Protein AF-A0A7X6K857-F1 (afdb_monomer_lite)

Sequence (48 aa):
MTEKITDEELVDLLEALKRAHGMGVCSKAVKLAQRCADVFPAIVAELQ

Secondary structure (DSSP, 8-state):
--PPPPHHHHHHHHHHHHHHHHTT-HHHHHHHHHHHHHHHHHHHHHT-

Organism: NCBI:txid2724944

pLDDT: mean 87.55, std 10.67, range [41.78, 96.06]

Radius of gyration: 11.61 Å; chains: 1; bounding box: 28×19×26 Å

Foldseek 3Di:
DPDQDDPVNLVVLVVQLVVCVVVVVVVSNVVSVVVNVVNVVVVVVVVD

Structure (mmCIF, N/CA/C/O backbone):
data_AF-A0A7X6K857-F1
#
_entry.id   AF-A0A7X6K857-F1
#
loop_
_atom_site.group_PDB
_atom_site.id
_atom_site.type_symbol
_atom_site.label_atom_id
_atom_site.label_alt_id
_atom_site.label_comp_id
_atom_site.label_asym_id
_atom_site.label_entity_id
_atom_site.label_seq_id
_atom_site.pdbx_PDB_ins_code
_atom_site.Cartn_x
_atom_site.Cartn_y
_atom_sit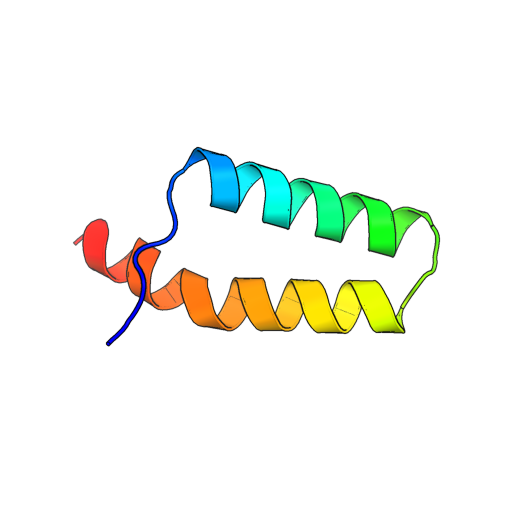e.Cartn_z
_atom_site.occupancy
_atom_site.B_iso_or_equiv
_atom_site.auth_seq_id
_atom_site.auth_comp_id
_atom_site.auth_asym_id
_atom_site.auth_atom_id
_atom_site.pdbx_PDB_model_num
ATOM 1 N N . MET A 1 1 ? -6.644 -13.555 9.175 1.00 41.78 1 MET A N 1
ATOM 2 C CA . MET A 1 1 ? -6.071 -12.498 10.029 1.00 41.78 1 MET A CA 1
ATOM 3 C C . MET A 1 1 ? -5.678 -11.377 9.093 1.00 41.78 1 MET A C 1
ATOM 5 O O . MET A 1 1 ? -4.860 -11.629 8.223 1.00 41.78 1 MET A O 1
ATOM 9 N N . THR A 1 2 ? -6.328 -10.221 9.169 1.00 55.19 2 THR A N 1
ATOM 10 C CA . THR A 1 2 ? -5.928 -9.054 8.374 1.00 55.19 2 THR A CA 1
ATOM 11 C C . THR A 1 2 ? -4.859 -8.342 9.190 1.00 55.19 2 THR A C 1
ATOM 13 O O . THR A 1 2 ? -5.163 -7.816 10.260 1.00 55.19 2 THR A O 1
ATOM 16 N N . GLU A 1 3 ? -3.601 -8.443 8.769 1.00 63.72 3 GLU A N 1
ATOM 17 C CA . GLU A 1 3 ? -2.510 -7.692 9.392 1.00 63.72 3 GLU A CA 1
ATOM 18 C C . GLU A 1 3 ? -2.814 -6.197 9.241 1.00 63.72 3 GLU A C 1
ATOM 20 O O . GLU A 1 3 ? -3.117 -5.729 8.142 1.00 63.72 3 GLU A O 1
ATOM 25 N N . LYS A 1 4 ? -2.818 -5.464 10.358 1.00 72.31 4 LYS A N 1
ATOM 26 C CA . LYS A 1 4 ? -2.975 -4.010 10.339 1.00 72.31 4 LYS A CA 1
ATOM 27 C C . LYS A 1 4 ? -1.671 -3.407 9.829 1.00 72.31 4 LYS A C 1
ATOM 29 O O . LYS A 1 4 ? -0.638 -3.625 10.453 1.00 72.31 4 LYS A O 1
ATOM 34 N N . ILE A 1 5 ? -1.736 -2.679 8.717 1.00 81.62 5 ILE A N 1
ATOM 35 C CA . ILE A 1 5 ? -0.623 -1.840 8.269 1.00 81.62 5 ILE A CA 1
ATOM 36 C C . ILE A 1 5 ? -0.474 -0.670 9.249 1.00 81.62 5 ILE A C 1
ATOM 38 O O . ILE A 1 5 ? -1.483 -0.158 9.740 1.00 81.62 5 ILE A O 1
ATOM 42 N N . THR A 1 6 ? 0.748 -0.239 9.539 1.00 86.62 6 THR A N 1
ATOM 43 C CA . THR A 1 6 ? 0.967 1.031 10.250 1.00 86.62 6 THR A CA 1
ATOM 44 C C . THR A 1 6 ? 0.981 2.214 9.278 1.00 86.62 6 THR A C 1
ATOM 46 O O . THR A 1 6 ? 1.165 2.044 8.070 1.00 86.62 6 THR A O 1
ATOM 49 N N . ASP A 1 7 ? 0.825 3.436 9.793 1.00 85.75 7 ASP A N 1
ATOM 50 C CA . ASP A 1 7 ? 0.933 4.653 8.975 1.00 85.75 7 ASP A CA 1
ATOM 51 C C . ASP A 1 7 ? 2.314 4.778 8.308 1.00 85.75 7 ASP A C 1
ATOM 53 O O . ASP A 1 7 ? 2.415 5.182 7.150 1.00 85.75 7 ASP A O 1
ATOM 57 N N . GLU A 1 8 ? 3.379 4.381 9.012 1.00 90.38 8 GLU A N 1
ATOM 58 C CA . GLU A 1 8 ? 4.750 4.372 8.485 1.00 90.38 8 GLU A CA 1
ATOM 59 C C . GLU A 1 8 ? 4.884 3.397 7.306 1.00 90.38 8 GLU A C 1
ATOM 61 O O . GLU A 1 8 ? 5.378 3.765 6.239 1.00 90.38 8 GLU A O 1
ATOM 66 N N . GLU A 1 9 ? 4.352 2.180 7.446 1.00 90.50 9 GLU A N 1
ATOM 67 C CA . GLU A 1 9 ? 4.363 1.180 6.376 1.00 90.50 9 GLU A CA 1
ATOM 68 C C . GLU A 1 9 ? 3.528 1.609 5.159 1.00 90.50 9 GLU A C 1
ATOM 70 O O . GLU A 1 9 ? 3.872 1.283 4.017 1.00 90.50 9 GLU A O 1
ATOM 75 N N . LEU A 1 10 ? 2.435 2.347 5.375 1.00 89.44 10 LEU A N 1
ATOM 76 C CA . LEU A 1 10 ? 1.617 2.903 4.300 1.00 89.44 10 LEU A CA 1
ATOM 77 C C . LEU A 1 10 ? 2.378 3.977 3.513 1.00 89.44 10 LEU A C 1
ATOM 79 O O . LEU A 1 10 ? 2.338 3.974 2.278 1.00 89.44 10 LEU A O 1
ATOM 83 N N . VAL A 1 11 ? 3.074 4.880 4.208 1.00 92.12 11 VAL A N 1
ATOM 84 C CA . VAL A 1 11 ? 3.910 5.910 3.575 1.00 92.12 11 VAL A CA 1
ATOM 85 C C . VAL A 1 11 ? 5.001 5.252 2.735 1.00 92.12 11 VAL A C 1
ATOM 87 O O . VAL A 1 11 ? 5.104 5.544 1.540 1.00 92.12 11 VAL A O 1
ATOM 90 N N . ASP A 1 12 ? 5.730 4.293 3.307 1.00 94.50 12 ASP A N 1
ATOM 91 C CA . ASP A 1 12 ? 6.780 3.551 2.604 1.00 94.50 12 ASP A CA 1
ATOM 92 C C . ASP A 1 12 ? 6.244 2.836 1.354 1.00 94.50 12 ASP A C 1
ATOM 94 O O . ASP A 1 12 ? 6.874 2.843 0.288 1.00 94.50 12 ASP A O 1
ATOM 98 N N . LEU A 1 13 ? 5.052 2.238 1.448 1.00 92.94 13 LEU A N 1
ATOM 99 C CA . LEU A 1 13 ? 4.405 1.552 0.332 1.00 92.94 13 LEU A CA 1
ATOM 100 C C . LEU A 1 13 ? 4.068 2.518 -0.817 1.00 92.94 13 LEU A C 1
ATOM 102 O O . LEU A 1 13 ? 4.331 2.209 -1.987 1.00 92.94 13 LEU A O 1
ATOM 106 N N . LEU A 1 14 ? 3.520 3.693 -0.500 1.00 93.62 14 LEU A N 1
ATOM 107 C CA . LEU A 1 14 ? 3.168 4.723 -1.481 1.00 93.62 14 LEU A CA 1
ATOM 108 C C . LEU A 1 14 ? 4.412 5.349 -2.127 1.00 93.62 14 LEU A C 1
ATOM 110 O O . LEU A 1 14 ? 4.444 5.547 -3.348 1.00 93.62 14 LEU A O 1
ATOM 114 N N . GLU A 1 15 ? 5.462 5.611 -1.349 1.00 95.94 15 GLU A N 1
ATOM 115 C CA . GLU A 1 15 ? 6.737 6.100 -1.877 1.00 95.94 15 GLU A CA 1
ATOM 116 C C . GLU A 1 15 ? 7.396 5.072 -2.801 1.00 95.94 15 GLU A C 1
ATOM 118 O O . GLU A 1 15 ? 7.852 5.412 -3.903 1.00 95.94 15 GLU A O 1
ATOM 123 N N . ALA A 1 16 ? 7.386 3.794 -2.411 1.00 94.94 16 ALA A N 1
ATOM 124 C CA . ALA A 1 16 ? 7.893 2.706 -3.235 1.00 94.94 16 ALA A CA 1
ATOM 125 C C . ALA A 1 16 ? 7.128 2.593 -4.562 1.00 94.94 16 ALA A C 1
ATOM 127 O O . ALA A 1 16 ? 7.755 2.388 -5.610 1.00 94.94 16 ALA A O 1
ATOM 128 N N . LEU A 1 17 ? 5.799 2.752 -4.541 1.00 95.00 17 LEU A N 1
ATOM 129 C CA . LEU A 1 17 ? 4.963 2.756 -5.743 1.00 95.00 17 LEU A CA 1
ATOM 130 C C . LEU A 1 17 ? 5.338 3.917 -6.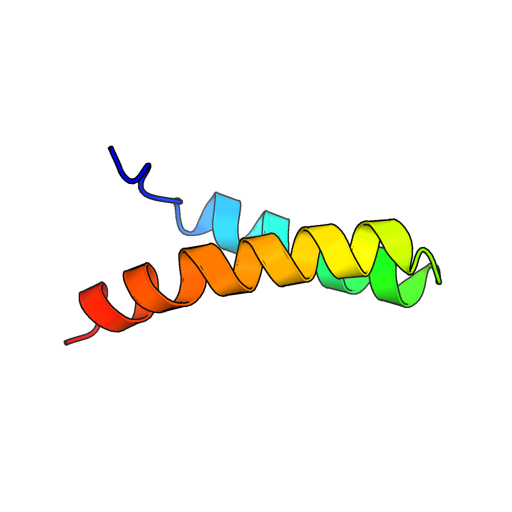671 1.00 95.00 17 LEU A C 1
ATOM 132 O O . LEU A 1 17 ? 5.636 3.695 -7.850 1.00 95.00 17 LEU A O 1
ATOM 136 N N . LYS A 1 18 ? 5.395 5.142 -6.135 1.00 94.75 18 LYS A N 1
ATOM 137 C CA . LYS A 1 18 ? 5.775 6.348 -6.886 1.00 94.75 18 LYS A CA 1
ATOM 138 C C . LYS A 1 18 ? 7.157 6.199 -7.522 1.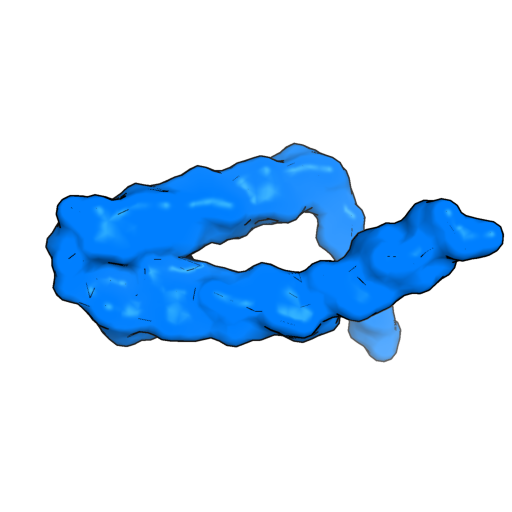00 94.75 18 LYS A C 1
ATOM 140 O O . LYS A 1 18 ? 7.338 6.530 -8.696 1.00 94.75 18 LYS A O 1
ATOM 145 N N . ARG A 1 19 ? 8.123 5.644 -6.784 1.00 96.06 19 ARG A N 1
ATOM 146 C CA . ARG A 1 19 ? 9.482 5.393 -7.279 1.00 96.06 19 ARG A CA 1
ATOM 147 C C . ARG A 1 19 ? 9.510 4.331 -8.376 1.00 96.06 19 ARG A C 1
ATOM 149 O O . ARG A 1 19 ? 10.148 4.544 -9.403 1.00 96.06 19 ARG A O 1
ATOM 156 N N . ALA A 1 20 ? 8.815 3.208 -8.190 1.00 94.12 20 ALA A N 1
ATOM 157 C CA . ALA A 1 20 ? 8.757 2.135 -9.183 1.00 94.12 20 ALA A CA 1
ATOM 158 C C . ALA A 1 20 ? 8.133 2.611 -10.505 1.00 94.12 20 ALA A C 1
ATOM 160 O O . ALA A 1 20 ? 8.644 2.277 -11.575 1.00 94.12 20 ALA A O 1
ATOM 161 N N . HIS A 1 21 ? 7.083 3.432 -10.424 1.00 91.88 21 HIS A N 1
ATOM 162 C CA . HIS A 1 21 ? 6.472 4.078 -11.582 1.00 91.88 21 HIS A CA 1
ATOM 163 C C . HIS A 1 21 ? 7.442 5.054 -12.269 1.00 91.88 21 HIS A C 1
ATOM 165 O O . HIS A 1 21 ? 7.640 4.968 -13.477 1.00 91.88 21 HIS A O 1
ATOM 171 N N . GLY A 1 22 ? 8.116 5.925 -11.506 1.00 91.69 22 GLY A N 1
ATOM 172 C CA . GLY A 1 22 ? 9.091 6.885 -12.045 1.00 91.69 22 GLY A CA 1
ATOM 173 C C . GLY A 1 22 ? 10.323 6.243 -12.694 1.00 91.69 22 GLY A C 1
ATOM 174 O O . GLY A 1 22 ? 10.917 6.825 -13.594 1.00 91.69 22 GLY A O 1
ATOM 175 N N . MET A 1 23 ? 10.688 5.027 -12.279 1.00 94.00 23 MET A N 1
ATOM 176 C CA . MET A 1 23 ? 11.766 4.241 -12.893 1.00 94.00 23 MET A CA 1
ATOM 177 C C . MET A 1 23 ? 11.310 3.413 -14.109 1.00 94.00 23 MET A C 1
ATOM 179 O O . MET A 1 23 ? 12.126 2.701 -14.688 1.00 94.00 23 MET A O 1
ATOM 183 N N . GLY A 1 24 ? 10.023 3.446 -14.478 1.00 90.44 24 GLY A N 1
ATOM 184 C CA . GLY A 1 24 ? 9.479 2.638 -15.576 1.00 90.44 24 GLY A CA 1
ATOM 185 C C . GLY A 1 24 ? 9.434 1.132 -15.288 1.00 90.44 24 GLY A C 1
ATOM 186 O O . GLY A 1 24 ? 9.298 0.323 -16.204 1.00 90.44 24 GLY A O 1
ATOM 187 N N . VAL A 1 25 ? 9.538 0.719 -14.019 1.00 91.56 25 VAL A N 1
ATOM 188 C CA . VAL A 1 25 ? 9.495 -0.698 -13.621 1.00 91.56 25 VAL A CA 1
ATOM 189 C C . VAL A 1 25 ? 8.035 -1.123 -13.446 1.00 91.56 25 VAL A C 1
ATOM 191 O O . VAL A 1 25 ? 7.556 -1.336 -12.329 1.00 91.56 25 VAL A O 1
ATOM 194 N N . CYS A 1 26 ? 7.311 -1.237 -14.564 1.00 88.62 26 CYS A N 1
ATOM 195 C CA . CYS A 1 26 ? 5.859 -1.448 -14.586 1.00 88.62 26 CYS A CA 1
ATOM 196 C C . CYS A 1 26 ? 5.411 -2.674 -13.777 1.00 88.62 26 CYS A C 1
ATOM 198 O O . CYS A 1 26 ? 4.444 -2.594 -13.031 1.00 88.62 26 CYS A O 1
ATOM 200 N N . SER A 1 27 ? 6.140 -3.792 -13.842 1.00 91.38 27 SER A N 1
ATOM 201 C CA . SER A 1 27 ? 5.793 -5.009 -13.090 1.00 91.38 27 SER A CA 1
ATOM 202 C C . SER A 1 27 ? 5.863 -4.820 -11.569 1.00 91.38 27 SER A C 1
ATOM 204 O O . SER A 1 27 ? 5.036 -5.362 -10.837 1.00 91.38 27 SER A O 1
ATOM 206 N N . LYS A 1 28 ? 6.827 -4.030 -11.081 1.00 92.25 28 LYS A N 1
ATOM 207 C CA . LYS A 1 28 ? 6.957 -3.693 -9.658 1.00 92.25 28 LYS A CA 1
ATOM 208 C C . LYS A 1 28 ? 5.899 -2.674 -9.243 1.00 92.25 28 LYS A C 1
ATOM 210 O O . LYS A 1 28 ? 5.288 -2.848 -8.195 1.00 92.25 28 LYS A O 1
ATOM 215 N N . ALA A 1 29 ? 5.656 -1.660 -10.074 1.00 91.62 29 ALA A N 1
ATOM 216 C CA . ALA A 1 29 ? 4.618 -0.663 -9.830 1.00 91.62 29 ALA A CA 1
ATOM 217 C C . ALA A 1 29 ? 3.228 -1.313 -9.730 1.00 91.62 29 ALA A C 1
ATOM 219 O O . ALA A 1 29 ? 2.509 -1.050 -8.776 1.00 91.62 29 ALA A O 1
ATOM 220 N N . VAL A 1 30 ? 2.889 -2.241 -10.634 1.00 94.19 30 VAL A N 1
ATOM 221 C CA . VAL A 1 30 ? 1.613 -2.979 -10.596 1.00 94.19 30 VAL A CA 1
ATOM 222 C C . VAL A 1 30 ? 1.467 -3.787 -9.303 1.00 94.19 30 VAL A C 1
ATOM 224 O O . VAL A 1 30 ? 0.430 -3.711 -8.654 1.00 94.19 30 VAL A O 1
ATOM 227 N N . LYS A 1 31 ? 2.510 -4.512 -8.875 1.00 94.50 31 LYS A N 1
ATOM 228 C CA . LYS A 1 31 ? 2.474 -5.276 -7.613 1.00 94.50 31 LYS A CA 1
ATOM 229 C C . LYS A 1 31 ? 2.274 -4.382 -6.387 1.00 94.50 31 LYS A C 1
ATOM 231 O O . LYS A 1 31 ? 1.530 -4.745 -5.483 1.00 94.50 31 LYS A O 1
ATOM 236 N N . LEU A 1 32 ? 2.942 -3.230 -6.353 1.00 94.50 32 LEU A N 1
ATOM 237 C CA . LEU A 1 32 ? 2.806 -2.270 -5.258 1.00 94.50 32 LEU A CA 1
ATOM 238 C C . LEU A 1 32 ? 1.417 -1.621 -5.260 1.00 94.50 32 LEU A C 1
ATOM 240 O O . LEU A 1 32 ? 0.801 -1.528 -4.207 1.00 94.50 32 LEU A O 1
ATOM 244 N N . ALA A 1 33 ? 0.885 -1.270 -6.434 1.00 93.44 33 ALA A N 1
ATOM 245 C CA . ALA A 1 33 ? -0.463 -0.725 -6.575 1.00 93.44 33 ALA A CA 1
ATOM 246 C C . ALA A 1 33 ? -1.541 -1.722 -6.125 1.00 93.44 33 ALA A C 1
ATOM 248 O O . ALA A 1 33 ? -2.481 -1.329 -5.440 1.00 93.44 33 ALA A O 1
ATOM 249 N N . GLN A 1 34 ? -1.380 -3.011 -6.447 1.00 94.19 34 GLN A N 1
ATOM 250 C CA . GLN A 1 34 ? -2.284 -4.064 -5.979 1.00 94.19 34 GLN A CA 1
ATOM 251 C C . GLN A 1 34 ? -2.298 -4.134 -4.448 1.00 94.19 34 GLN A C 1
ATOM 253 O O . GLN A 1 34 ? 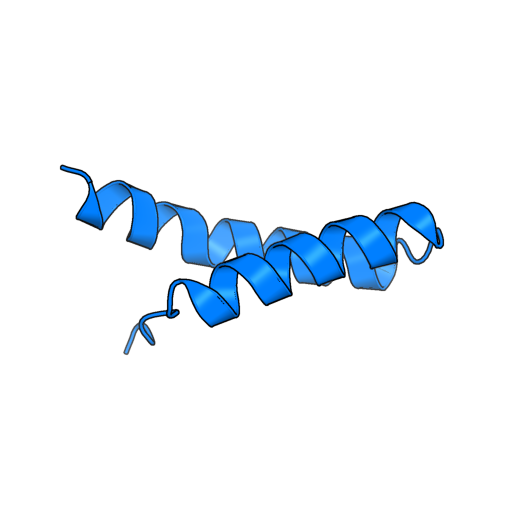-3.357 -4.120 -3.834 1.00 94.19 34 GLN A O 1
ATOM 258 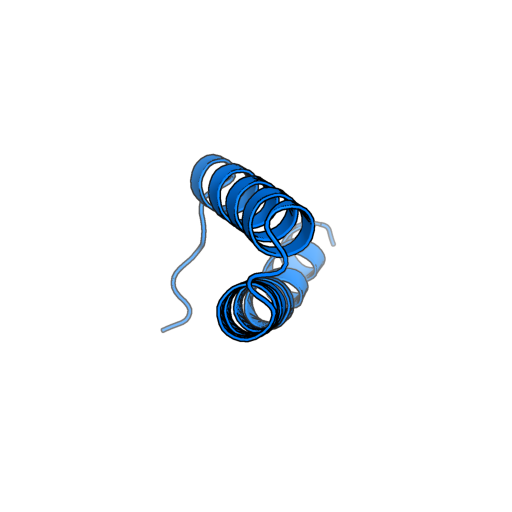N N . ARG A 1 35 ? -1.114 -4.103 -3.831 1.00 91.75 35 ARG A N 1
ATOM 259 C CA . ARG A 1 35 ? -0.979 -4.125 -2.373 1.00 91.75 35 ARG A CA 1
ATOM 260 C C . ARG A 1 35 ? -1.562 -2.870 -1.713 1.00 91.75 35 ARG A C 1
ATOM 262 O O . ARG A 1 35 ? -2.171 -2.982 -0.658 1.00 91.75 35 ARG A O 1
ATOM 269 N N . CYS A 1 36 ? -1.441 -1.694 -2.337 1.00 91.38 36 CYS A N 1
ATOM 270 C CA . CYS A 1 36 ? -2.159 -0.497 -1.887 1.00 91.38 36 CYS A CA 1
ATOM 271 C C . CYS A 1 36 ? -3.680 -0.706 -1.935 1.00 91.38 36 CYS A C 1
ATOM 273 O O . CYS A 1 36 ? -4.367 -0.360 -0.980 1.00 91.38 36 CYS A O 1
ATOM 275 N N . ALA A 1 37 ? -4.201 -1.28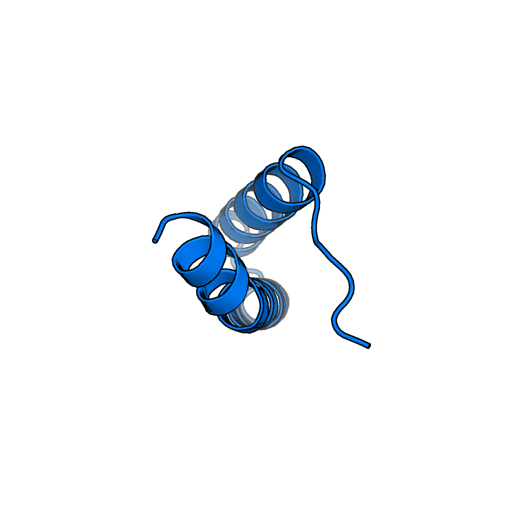2 -3.022 1.00 91.25 37 ALA A N 1
ATOM 276 C CA . ALA A 1 37 ? -5.632 -1.526 -3.198 1.00 91.25 37 ALA A CA 1
ATOM 277 C C . ALA A 1 37 ? -6.203 -2.535 -2.188 1.00 91.25 37 ALA A C 1
ATOM 279 O O . ALA A 1 37 ? -7.353 -2.390 -1.786 1.00 91.25 37 ALA A O 1
ATOM 280 N N . ASP A 1 38 ? -5.409 -3.511 -1.745 1.00 90.56 38 ASP A N 1
ATOM 281 C CA . ASP A 1 38 ? -5.831 -4.492 -0.736 1.00 90.56 38 ASP A CA 1
ATOM 282 C C . ASP A 1 38 ? -5.950 -3.868 0.667 1.00 90.56 38 ASP A C 1
ATOM 284 O O . ASP A 1 38 ? -6.791 -4.268 1.472 1.00 90.56 38 ASP A O 1
ATOM 288 N N . VAL A 1 39 ? -5.119 -2.866 0.958 1.00 87.94 39 VAL A N 1
ATOM 289 C CA . VAL A 1 39 ? -5.025 -2.220 2.275 1.00 87.94 39 VAL A CA 1
ATOM 290 C C . VAL A 1 39 ? -5.958 -1.010 2.396 1.00 87.94 39 VAL A C 1
ATOM 292 O O . VAL A 1 39 ? -6.495 -0.741 3.471 1.00 87.94 39 VAL A O 1
ATOM 295 N N . PHE A 1 40 ? -6.204 -0.297 1.294 1.00 87.31 40 PHE A N 1
ATOM 296 C CA . PHE A 1 40 ? -7.017 0.922 1.274 1.00 87.31 40 PHE A CA 1
ATOM 297 C C . PHE A 1 40 ? -8.428 0.763 1.885 1.00 87.31 40 PHE A C 1
ATOM 299 O O . PHE A 1 40 ? -8.829 1.640 2.650 1.00 87.31 40 PHE A O 1
ATOM 306 N N . PRO A 1 41 ? -9.176 -0.337 1.652 1.00 89.69 41 PRO A N 1
ATOM 307 C CA . PRO A 1 41 ? -10.486 -0.538 2.272 1.00 89.69 41 PRO A CA 1
ATOM 308 C C . PRO A 1 41 ? -10.441 -0.601 3.801 1.00 89.69 41 PRO A C 1
ATOM 310 O O . PRO A 1 41 ? -11.357 -0.105 4.452 1.00 89.69 41 PRO A O 1
ATOM 313 N N . ALA A 1 42 ? -9.384 -1.184 4.379 1.00 86.31 42 ALA A N 1
ATOM 314 C CA . ALA A 1 42 ? -9.228 -1.255 5.830 1.00 86.31 42 ALA A CA 1
ATOM 315 C C . ALA A 1 42 ? -9.010 0.140 6.432 1.00 86.31 42 ALA A C 1
ATOM 317 O O . ALA A 1 42 ? -9.638 0.469 7.431 1.00 86.31 42 ALA A O 1
ATOM 318 N N . ILE A 1 43 ? -8.206 0.983 5.775 1.00 84.50 43 ILE A N 1
ATOM 319 C CA . ILE A 1 43 ? -7.982 2.377 6.191 1.00 84.50 43 ILE A CA 1
ATOM 320 C C . ILE A 1 43 ? -9.290 3.172 6.138 1.00 84.50 43 ILE A C 1
ATOM 322 O O . ILE A 1 43 ? -9.627 3.883 7.078 1.00 84.50 43 ILE A O 1
ATOM 326 N N . VAL A 1 44 ? -10.057 3.032 5.051 1.00 86.75 44 VAL A N 1
ATOM 327 C CA . VAL A 1 44 ? -11.354 3.714 4.909 1.00 86.75 44 VAL A CA 1
ATOM 328 C C . VAL A 1 44 ? -12.325 3.293 6.013 1.00 86.75 44 VAL A C 1
ATOM 330 O O . VAL A 1 44 ? -13.033 4.143 6.542 1.00 86.75 44 VAL A O 1
ATOM 333 N N . ALA A 1 45 ? -12.340 2.010 6.384 1.00 87.50 45 ALA A N 1
ATOM 334 C CA . ALA A 1 45 ? -13.188 1.506 7.460 1.00 87.50 45 ALA A CA 1
ATOM 335 C C . ALA A 1 45 ? -12.804 2.057 8.846 1.00 87.50 45 ALA A C 1
ATOM 337 O O . ALA A 1 45 ? -13.677 2.177 9.697 1.00 87.50 45 ALA A O 1
ATOM 338 N N . GLU A 1 46 ? -11.535 2.408 9.084 1.00 83.69 46 GLU A N 1
ATOM 339 C CA . GLU A 1 46 ? -11.093 3.025 10.347 1.00 83.69 46 GLU A CA 1
ATOM 340 C C . GLU A 1 46 ? -11.467 4.517 10.464 1.00 83.69 46 GLU A C 1
ATOM 342 O O . GLU A 1 46 ? -11.430 5.071 11.561 1.00 83.69 46 GLU A O 1
ATOM 347 N N . LEU A 1 47 ? -11.850 5.171 9.360 1.00 82.81 47 LEU A N 1
ATOM 348 C CA . LEU A 1 47 ? -12.242 6.588 9.323 1.00 82.81 47 LEU A CA 1
ATOM 349 C C . LEU A 1 47 ? -13.753 6.835 9.531 1.00 82.81 47 LEU A C 1
ATOM 351 O O . LEU A 1 47 ? -14.166 7.998 9.530 1.00 82.81 47 LEU A O 1
ATOM 355 N N . GLN A 1 48 ? -14.573 5.784 9.660 1.00 65.38 48 GLN A N 1
ATOM 356 C CA . GLN A 1 48 ? -16.037 5.848 9.842 1.00 65.38 48 GLN A CA 1
ATOM 357 C C . GLN A 1 48 ? -16.451 5.578 11.290 1.00 65.38 48 GLN A C 1
ATOM 359 O O . GLN A 1 48 ? -17.439 6.214 11.724 1.00 65.38 48 GLN A O 1
#